Protein AF-A0A3D2T1W9-F1 (afdb_monomer)

Solvent-accessible surface area (backbone atoms only — not comparable to full-atom values): 5315 Å² total; per-residue (Å²): 132,63,76,66,58,56,54,37,37,77,71,52,24,34,48,79,43,65,35,92,90,44,76,88,42,74,43,77,42,72,31,77,63,24,50,51,50,54,60,73,68,40,90,64,54,65,68,62,52,49,54,59,52,67,72,39,58,75,67,60,37,52,54,52,53,52,51,51,50,56,51,48,55,52,50,52,54,50,53,51,54,52,52,53,53,53,53,67,75,75,111

Nearest PDB structures (foldseek):
  6pcp-assembly2_C  TM=6.052E-01  e=7.621E-03  Bordetella pertussis
  3f3x-assembly1_A-2  TM=6.549E-01  e=8.700E-03  Saccharolobus solfataricus
  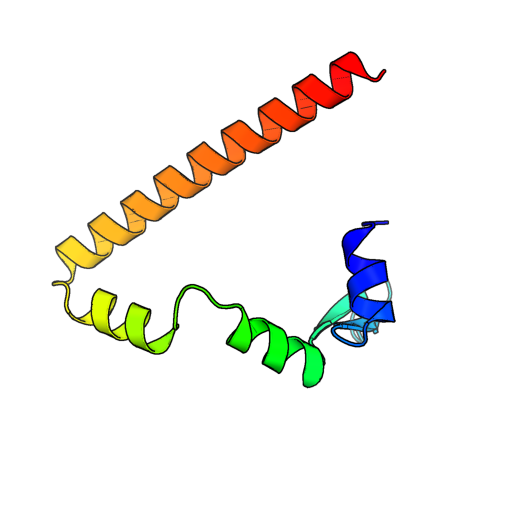8ylg-assembly1_B  TM=4.931E-01  e=1.455E-03  Burkholderia thailandensis
  4ld5-assembly1_A  TM=5.399E-01  e=7.621E-03  Staphylococcus aureus
  4xrf-assembly1_A  TM=4.945E-01  e=6.247E-03  Bacillus cereus ATCC 14579

Structure (mmCIF, N/CA/C/O backbone):
data_AF-A0A3D2T1W9-F1
#
_entry.id   AF-A0A3D2T1W9-F1
#
loop_
_atom_site.group_PDB
_atom_site.id
_atom_site.type_symbol
_atom_site.label_atom_id
_atom_site.label_alt_id
_atom_site.label_comp_id
_atom_site.label_asym_id
_atom_site.label_entity_id
_atom_site.label_seq_id
_atom_site.pdbx_PDB_ins_code
_atom_site.Cartn_x
_atom_site.Cartn_y
_atom_site.Cartn_z
_atom_site.occupancy
_atom_site.B_iso_or_equiv
_atom_site.auth_seq_id
_atom_site.auth_comp_id
_atom_site.auth_asym_id
_atom_site.auth_atom_id
_atom_site.pdbx_PDB_model_num
ATOM 1 N N . MET A 1 1 ? -8.840 11.158 17.389 1.00 49.22 1 MET A N 1
ATOM 2 C CA . MET A 1 1 ? -9.446 9.872 16.973 1.00 49.22 1 MET A CA 1
ATOM 3 C C . MET A 1 1 ? -9.855 10.005 15.514 1.00 49.22 1 MET A C 1
ATOM 5 O O . MET A 1 1 ? -10.638 10.900 15.227 1.00 49.22 1 MET A O 1
ATOM 9 N N . SER A 1 2 ? -9.316 9.205 14.588 1.00 65.12 2 SER A N 1
ATOM 10 C CA . SER A 1 2 ? -9.788 9.241 13.197 1.00 65.12 2 SER A CA 1
ATOM 11 C C . SER A 1 2 ? -11.115 8.479 13.097 1.00 65.12 2 SER A C 1
ATOM 13 O O . SER A 1 2 ? -11.187 7.294 13.413 1.00 65.12 2 SER A O 1
ATOM 15 N N . LEU A 1 3 ? -12.181 9.165 12.672 1.00 61.28 3 LEU A N 1
ATOM 16 C CA . LEU A 1 3 ? -13.527 8.588 12.505 1.00 61.28 3 LEU A CA 1
ATOM 17 C C . LEU A 1 3 ? -13.533 7.337 11.607 1.00 61.28 3 LEU A C 1
ATOM 19 O O . LEU A 1 3 ? -14.346 6.435 11.790 1.00 61.28 3 LEU A O 1
ATOM 23 N N . ASN A 1 4 ? -12.594 7.263 10.664 1.00 82.25 4 ASN A N 1
ATOM 24 C CA . ASN A 1 4 ? -12.478 6.147 9.732 1.00 82.25 4 ASN A CA 1
ATOM 25 C C . ASN A 1 4 ? -11.917 4.880 10.389 1.00 82.25 4 ASN A C 1
ATOM 27 O O . ASN A 1 4 ? -12.328 3.784 10.027 1.00 82.25 4 ASN A O 1
ATOM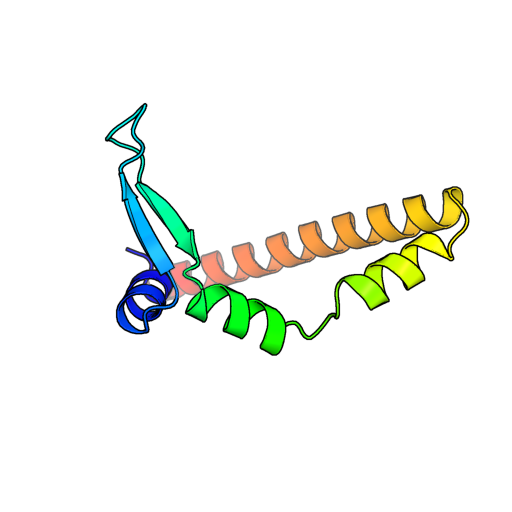 31 N N . LEU A 1 5 ? -11.021 5.007 11.374 1.00 86.31 5 LEU A N 1
ATOM 32 C CA . LEU A 1 5 ? -10.396 3.838 11.991 1.00 86.31 5 LEU A CA 1
ATOM 33 C C . LEU A 1 5 ? -11.359 3.090 12.920 1.00 86.31 5 LEU A C 1
ATOM 35 O O . LEU A 1 5 ? -11.361 1.865 12.923 1.00 86.31 5 LEU A O 1
ATOM 39 N N . GLY A 1 6 ? -12.206 3.815 13.663 1.00 90.12 6 GLY A N 1
ATOM 40 C CA . GLY A 1 6 ? -13.249 3.200 14.495 1.00 90.12 6 GLY A CA 1
ATOM 41 C C . GLY A 1 6 ? -14.227 2.368 13.665 1.00 90.12 6 GLY A C 1
ATOM 42 O O . GLY A 1 6 ? -14.470 1.212 13.979 1.00 90.12 6 GLY A O 1
ATOM 43 N N . ARG A 1 7 ? -14.678 2.909 12.529 1.00 91.25 7 ARG A N 1
ATOM 44 C CA . ARG A 1 7 ? -15.574 2.204 11.599 1.00 91.25 7 ARG A CA 1
ATOM 45 C C . ARG A 1 7 ? -14.960 0.935 11.009 1.00 91.25 7 ARG A C 1
ATOM 47 O O . ARG A 1 7 ? -15.657 -0.060 10.851 1.00 91.25 7 ARG A O 1
ATOM 54 N N . LEU A 1 8 ? -13.672 0.966 10.664 1.00 92.62 8 LEU A N 1
ATOM 55 C CA . LEU A 1 8 ? -12.977 -0.209 10.128 1.00 92.62 8 LEU A CA 1
ATOM 56 C C . LEU A 1 8 ? -12.813 -1.312 11.181 1.00 92.62 8 LEU A C 1
ATOM 58 O O . LEU A 1 8 ? -12.865 -2.492 10.842 1.00 92.62 8 LEU A O 1
ATOM 62 N N . GLU A 1 9 ? -12.615 -0.934 12.442 1.00 94.25 9 GLU A N 1
ATOM 63 C CA . GLU A 1 9 ? -12.506 -1.866 13.566 1.00 94.25 9 GLU A CA 1
ATOM 64 C C . GLU A 1 9 ? -13.869 -2.466 13.932 1.00 94.25 9 GLU A C 1
ATOM 66 O O . GLU A 1 9 ? -13.985 -3.683 14.039 1.00 94.25 9 GLU A O 1
ATOM 71 N N . GLU A 1 10 ? -14.920 -1.643 14.019 1.00 94.38 10 GLU A N 1
ATOM 72 C CA . GLU A 1 10 ? -16.308 -2.088 14.234 1.00 94.38 10 GLU A CA 1
ATOM 73 C C . GLU A 1 10 ? -16.792 -3.033 13.126 1.00 94.38 10 GLU A C 1
ATOM 75 O O . GLU A 1 10 ? -17.490 -4.007 13.396 1.00 94.38 10 GLU A O 1
ATOM 80 N N . ALA A 1 11 ? -16.384 -2.782 11.879 1.00 93.88 11 ALA A N 1
ATOM 81 C CA . ALA A 1 11 ? -16.670 -3.658 10.745 1.00 93.88 11 ALA A CA 1
ATOM 82 C C . ALA A 1 11 ? -15.788 -4.926 10.701 1.00 93.88 11 ALA A C 1
ATOM 84 O O . ALA A 1 11 ? -15.958 -5.757 9.809 1.00 93.88 11 ALA A O 1
ATOM 85 N N . GLY A 1 12 ? -14.844 -5.088 11.636 1.00 95.56 12 GLY A N 1
ATOM 86 C CA . GLY A 1 12 ? -13.990 -6.271 11.753 1.00 95.56 12 GLY A CA 1
ATOM 87 C C . GLY A 1 12 ? -12.863 -6.362 10.720 1.00 95.56 12 GLY A C 1
ATOM 88 O O . GLY A 1 12 ? -12.299 -7.440 10.529 1.00 95.56 12 GLY A O 1
ATOM 89 N N . TYR A 1 13 ? -12.518 -5.266 10.040 1.00 95.19 13 TYR A N 1
ATOM 90 C CA . TYR A 1 13 ? -11.474 -5.246 9.006 1.00 95.19 13 TYR A CA 1
ATOM 91 C C . TYR A 1 13 ? -10.077 -4.951 9.550 1.00 95.19 13 TYR A C 1
ATOM 93 O O . TYR A 1 13 ? -9.083 -5.320 8.926 1.00 95.19 13 TYR A O 1
ATOM 101 N N . VAL A 1 14 ? -9.979 -4.311 10.713 1.00 96.00 14 VAL A N 1
ATOM 102 C CA . VAL A 1 14 ? -8.703 -4.043 11.385 1.00 96.00 14 VAL A CA 1
ATOM 103 C C . VAL A 1 14 ? -8.776 -4.405 12.861 1.00 96.00 14 VAL A C 1
ATOM 105 O O . VAL A 1 14 ? -9.849 -4.416 13.457 1.00 96.00 14 VAL A O 1
ATOM 108 N N . THR A 1 15 ? -7.619 -4.665 13.458 1.00 95.25 15 THR A N 1
ATOM 109 C CA . THR A 1 15 ? -7.438 -4.816 14.903 1.00 95.25 15 THR A CA 1
ATOM 110 C C . THR A 1 15 ? -6.397 -3.830 15.397 1.00 95.25 15 THR A C 1
ATOM 112 O O . THR A 1 15 ? -5.503 -3.420 14.653 1.00 95.25 15 THR A O 1
ATOM 115 N N . ARG A 1 16 ? -6.517 -3.447 16.667 1.00 93.19 16 ARG A N 1
ATOM 116 C CA . ARG A 1 16 ? -5.534 -2.615 17.355 1.00 93.19 16 ARG A CA 1
ATOM 117 C C . ARG A 1 16 ? -4.803 -3.441 18.393 1.00 93.19 16 ARG A C 1
ATOM 119 O O . ARG A 1 16 ? -5.429 -4.092 19.227 1.00 93.19 16 ARG A O 1
ATOM 126 N N . GLN A 1 17 ? -3.483 -3.400 18.349 1.00 92.88 17 GLN A N 1
ATOM 127 C CA . GLN A 1 17 ? -2.630 -4.125 19.280 1.00 92.88 17 GLN A CA 1
ATOM 128 C C . GLN A 1 17 ? -1.580 -3.166 19.824 1.00 92.88 17 GLN A C 1
ATOM 130 O O . GLN A 1 17 ? -0.980 -2.402 19.071 1.00 92.88 17 GLN A O 1
ATOM 135 N N . ARG A 1 18 ? -1.364 -3.177 21.142 1.00 93.06 18 ARG A N 1
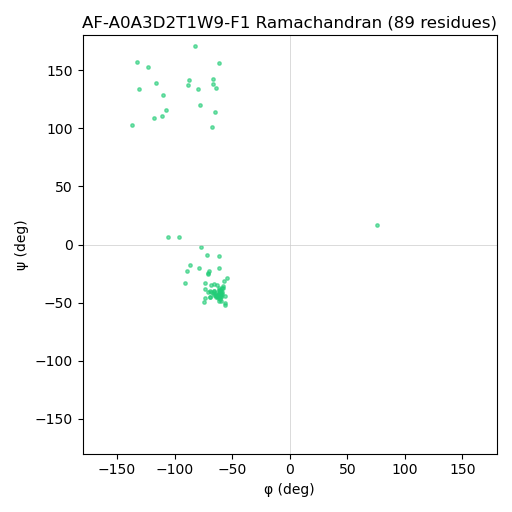ATOM 136 C CA . ARG A 1 18 ? -0.247 -2.421 21.715 1.00 93.06 18 ARG A CA 1
ATOM 137 C C . ARG A 1 18 ? 1.050 -3.054 21.254 1.00 93.06 18 ARG A C 1
ATOM 139 O O . ARG A 1 18 ? 1.165 -4.279 21.261 1.00 93.06 18 ARG A O 1
ATOM 146 N N . ASP A 1 19 ? 2.003 -2.214 20.893 1.00 92.94 19 ASP A N 1
ATOM 147 C CA . ASP A 1 19 ? 3.316 -2.698 20.518 1.00 92.94 19 ASP A CA 1
ATOM 148 C C . ASP A 1 19 ? 3.998 -3.380 21.726 1.00 92.94 19 ASP A C 1
ATOM 150 O O . ASP A 1 19 ? 3.903 -2.875 22.858 1.00 92.94 19 ASP A O 1
ATOM 154 N N . PRO A 1 20 ? 4.617 -4.559 21.530 1.00 92.00 20 PRO A N 1
ATOM 155 C CA . PRO A 1 20 ? 5.262 -5.294 22.612 1.00 92.00 20 PRO A CA 1
ATOM 156 C C . PRO A 1 20 ? 6.550 -4.624 23.115 1.00 92.00 20 PRO A C 1
ATOM 158 O O . PRO A 1 20 ? 6.896 -4.821 24.281 1.00 92.00 20 PRO A O 1
ATOM 161 N N . GLU A 1 21 ? 7.232 -3.832 22.283 1.00 93.31 21 GLU A N 1
ATOM 162 C CA . GLU A 1 21 ? 8.485 -3.140 22.607 1.00 93.31 21 GLU A CA 1
ATOM 163 C C . GLU A 1 21 ? 8.233 -1.738 23.183 1.00 93.31 21 GLU A C 1
ATOM 165 O O . GLU A 1 21 ? 8.940 -1.309 24.098 1.00 93.31 21 GLU A O 1
ATOM 170 N N . ASP A 1 22 ? 7.178 -1.047 22.737 1.00 93.81 22 ASP A N 1
ATOM 171 C CA . ASP A 1 22 ? 6.741 0.228 23.320 1.00 93.81 22 ASP A CA 1
ATOM 172 C C . ASP A 1 22 ? 5.215 0.309 23.477 1.00 93.81 22 ASP A C 1
ATOM 174 O O . ASP A 1 22 ? 4.476 0.647 22.558 1.00 93.81 22 ASP A O 1
ATOM 178 N N . ARG A 1 23 ? 4.717 0.135 24.708 1.00 88.00 23 ARG A N 1
ATOM 179 C CA . ARG A 1 23 ? 3.270 0.172 25.013 1.00 88.00 23 ARG A CA 1
ATOM 180 C C . ARG A 1 23 ? 2.572 1.504 24.710 1.00 88.00 23 ARG A C 1
ATOM 182 O O . ARG A 1 23 ? 1.339 1.567 24.834 1.00 88.00 23 ARG A O 1
ATOM 189 N N . ARG A 1 24 ? 3.320 2.566 24.393 1.00 92.62 24 ARG A N 1
ATOM 190 C CA . ARG A 1 24 ? 2.781 3.855 23.926 1.00 92.62 24 ARG A CA 1
ATOM 191 C C . ARG A 1 24 ? 2.383 3.805 22.450 1.00 92.62 24 ARG A C 1
ATOM 193 O O . ARG A 1 24 ? 1.574 4.625 22.024 1.00 92.62 24 ARG A O 1
ATOM 200 N N . VAL A 1 25 ? 2.912 2.846 21.696 1.00 92.38 25 VAL A N 1
ATOM 201 C CA . VAL A 1 25 ? 2.599 2.616 20.288 1.00 92.38 25 VAL A CA 1
ATOM 202 C C . VAL A 1 25 ? 1.389 1.685 20.172 1.00 92.38 25 VAL A C 1
ATOM 204 O O . VAL A 1 25 ? 1.241 0.705 20.907 1.00 92.38 25 VAL A O 1
ATOM 207 N N . MET A 1 26 ? 0.491 2.028 19.249 1.00 92.81 26 MET A N 1
ATOM 208 C CA . MET A 1 26 ? -0.681 1.231 18.898 1.00 92.81 26 MET A CA 1
ATOM 209 C C . MET A 1 26 ? -0.568 0.820 17.433 1.00 92.81 26 MET A C 1
ATOM 211 O O . MET A 1 26 ? -0.732 1.651 16.540 1.00 92.81 26 MET A O 1
ATOM 215 N N . ASN A 1 27 ? -0.320 -0.462 17.201 1.00 92.75 27 ASN A N 1
ATOM 216 C CA . ASN A 1 27 ? -0.271 -1.047 15.873 1.00 92.75 27 ASN A CA 1
ATOM 217 C C . ASN A 1 27 ? -1.695 -1.297 15.377 1.00 92.75 27 ASN A C 1
ATOM 219 O O . ASN A 1 27 ? -2.544 -1.810 16.108 1.00 92.75 27 ASN A O 1
ATOM 223 N N . VAL A 1 28 ? -1.955 -0.916 14.128 1.00 94.06 28 VAL A N 1
ATOM 224 C CA . VAL A 1 28 ? -3.209 -1.201 13.428 1.00 94.06 28 VAL A CA 1
ATOM 225 C C . VAL A 1 28 ? -2.916 -2.268 12.385 1.00 94.06 28 VAL A C 1
ATOM 227 O O . VAL A 1 28 ? -2.157 -2.025 11.449 1.00 94.06 28 VAL A O 1
ATOM 230 N N . CYS A 1 29 ? -3.519 -3.441 12.540 1.00 94.44 29 CYS A N 1
ATOM 231 C CA . CYS A 1 29 ? -3.285 -4.594 11.677 1.00 94.44 29 CYS A CA 1
ATOM 232 C C . CYS A 1 29 ? -4.565 -4.956 10.925 1.00 94.44 29 CYS A C 1
ATOM 234 O O . CYS A 1 29 ? -5.646 -4.947 11.511 1.00 94.44 29 CYS A O 1
ATOM 236 N N . LEU A 1 30 ? -4.456 -5.305 9.642 1.00 95.25 30 LEU A N 1
ATOM 237 C CA . LEU A 1 30 ? -5.584 -5.865 8.898 1.00 95.25 30 LEU A CA 1
ATOM 238 C C . LEU A 1 30 ? -5.954 -7.242 9.457 1.00 95.25 30 LEU A C 1
ATOM 240 O O . LEU A 1 30 ? -5.083 -8.030 9.827 1.00 95.25 30 LEU A O 1
ATOM 244 N N . THR A 1 31 ? -7.250 -7.534 9.504 1.00 96.00 31 THR A N 1
ATOM 245 C CA . THR A 1 31 ? -7.744 -8.903 9.684 1.00 96.00 31 THR A CA 1
ATOM 246 C C . THR A 1 31 ? -7.754 -9.632 8.343 1.00 96.00 31 THR A C 1
ATOM 248 O O . THR A 1 31 ? -7.641 -9.015 7.284 1.00 96.00 31 THR A O 1
ATOM 251 N N . GLU A 1 32 ? -7.989 -10.943 8.355 1.00 95.56 32 GLU A N 1
ATOM 252 C CA . GLU A 1 32 ? -8.220 -11.705 7.120 1.00 95.56 32 GLU A CA 1
ATOM 253 C C . GLU A 1 32 ? -9.410 -11.161 6.309 1.00 95.56 32 GLU A C 1
ATOM 255 O O . GLU A 1 32 ? -9.390 -11.140 5.077 1.00 95.56 32 GLU A O 1
ATOM 260 N N . ALA A 1 33 ? -10.466 -10.691 6.984 1.00 93.50 33 ALA A N 1
ATOM 261 C CA . ALA A 1 33 ? -11.587 -10.030 6.322 1.00 93.50 33 ALA A CA 1
ATOM 262 C C . ALA A 1 33 ? -11.160 -8.689 5.707 1.00 93.50 33 ALA A C 1
ATOM 264 O O . ALA A 1 33 ? -11.535 -8.397 4.571 1.00 93.50 33 ALA A O 1
ATOM 265 N N . GLY A 1 34 ? -10.342 -7.913 6.424 1.00 93.06 34 GLY A N 1
ATOM 266 C CA . GLY A 1 34 ? -9.775 -6.662 5.927 1.00 93.06 34 GLY A CA 1
ATOM 267 C C . GLY A 1 34 ? -8.906 -6.855 4.690 1.00 93.06 34 GLY A C 1
ATOM 268 O O . GLY A 1 34 ? -9.061 -6.111 3.724 1.00 93.06 34 GLY A O 1
ATOM 269 N N . GLU A 1 35 ? -8.056 -7.884 4.668 1.00 92.19 35 GLU A N 1
ATOM 270 C CA . GLU A 1 35 ? -7.207 -8.168 3.504 1.00 92.19 35 GLU A CA 1
ATOM 271 C C . GLU A 1 35 ? -8.038 -8.582 2.284 1.00 92.19 35 GLU A C 1
ATOM 273 O O . GLU A 1 35 ? -7.795 -8.098 1.180 1.00 92.19 35 GLU A O 1
ATOM 278 N N . ARG A 1 36 ? -9.089 -9.395 2.465 1.00 89.88 36 ARG A N 1
ATOM 279 C CA . ARG A 1 36 ? -10.001 -9.750 1.359 1.00 89.88 36 ARG A CA 1
ATOM 280 C C . ARG A 1 36 ? -10.678 -8.525 0.749 1.00 89.88 36 ARG A C 1
ATOM 282 O O . ARG A 1 36 ? -10.761 -8.424 -0.473 1.00 89.88 36 ARG A O 1
ATOM 289 N N . VAL A 1 37 ? -11.137 -7.589 1.579 1.00 88.44 37 VAL A N 1
ATOM 290 C CA . VAL A 1 37 ? -11.722 -6.323 1.111 1.00 88.44 37 VAL A CA 1
ATOM 291 C C . VAL A 1 37 ? -10.669 -5.472 0.402 1.00 88.44 37 VAL A C 1
ATOM 293 O O . VAL A 1 37 ? -10.940 -4.954 -0.680 1.00 88.44 37 VAL A O 1
ATOM 296 N N . ARG A 1 38 ? -9.452 -5.376 0.949 1.00 86.50 38 ARG A N 1
ATOM 297 C CA . ARG A 1 38 ? -8.339 -4.646 0.325 1.00 86.50 38 ARG A CA 1
ATOM 298 C C . ARG A 1 38 ? -8.041 -5.158 -1.084 1.00 86.50 38 ARG A C 1
ATOM 300 O O . ARG A 1 38 ? -7.869 -4.355 -1.997 1.00 86.50 38 ARG A O 1
ATOM 307 N N . LEU A 1 39 ? -8.018 -6.477 -1.261 1.00 82.44 39 LEU A N 1
ATOM 308 C CA . LEU A 1 39 ? -7.792 -7.112 -2.558 1.00 82.44 39 LEU A CA 1
ATOM 309 C C . LEU A 1 39 ? -8.977 -6.898 -3.511 1.00 82.44 39 LEU A C 1
ATOM 311 O O . LEU A 1 39 ? -8.769 -6.512 -4.660 1.00 82.44 39 LEU A O 1
ATOM 315 N N . ALA A 1 40 ? -10.212 -7.072 -3.031 1.00 80.69 40 ALA A N 1
ATOM 316 C CA . ALA A 1 40 ? -11.423 -6.934 -3.845 1.00 80.69 40 ALA A CA 1
ATOM 317 C C . ALA A 1 40 ? -11.669 -5.503 -4.356 1.00 80.69 40 ALA A C 1
ATOM 319 O O . ALA A 1 40 ? -12.184 -5.327 -5.457 1.00 80.69 40 ALA A O 1
ATOM 320 N N . TYR A 1 41 ? -11.298 -4.486 -3.574 1.00 71.81 41 TYR A N 1
ATOM 321 C CA . TYR A 1 41 ? -11.437 -3.073 -3.946 1.00 71.81 41 TYR A CA 1
ATOM 322 C C . TYR A 1 41 ? -10.160 -2.467 -4.532 1.00 71.81 41 TYR A C 1
ATOM 324 O O . TYR A 1 41 ? -10.123 -1.261 -4.795 1.00 71.81 41 TYR A O 1
ATOM 332 N N . SER A 1 42 ? -9.118 -3.270 -4.767 1.00 69.31 42 SER A N 1
ATOM 333 C CA . SER A 1 42 ? -7.962 -2.790 -5.512 1.00 69.31 42 SER A CA 1
ATOM 334 C C . SER A 1 42 ? -8.385 -2.546 -6.965 1.00 69.31 42 SER A C 1
ATOM 336 O O . SER A 1 42 ? -8.541 -3.458 -7.771 1.00 69.31 42 SER A O 1
ATOM 338 N N . THR A 1 43 ? -8.624 -1.279 -7.313 1.00 70.50 43 THR A N 1
ATOM 339 C CA . THR A 1 43 ? -8.869 -0.859 -8.706 1.00 70.50 43 THR A CA 1
ATOM 340 C C . THR A 1 43 ? -7.670 -1.163 -9.602 1.00 70.50 43 THR A C 1
ATOM 342 O O . THR A 1 43 ? -7.797 -1.253 -10.822 1.00 70.50 43 THR A O 1
ATOM 345 N N . LEU A 1 44 ? -6.508 -1.343 -8.979 1.00 73.12 44 LEU A N 1
ATOM 346 C CA . LEU A 1 44 ? -5.265 -1.767 -9.582 1.00 73.12 44 LEU A CA 1
ATOM 347 C C . LEU A 1 44 ? -4.926 -3.174 -9.087 1.00 73.12 44 LEU A C 1
ATOM 349 O O . LEU A 1 44 ? -4.562 -3.344 -7.928 1.00 73.12 44 LEU A O 1
ATOM 353 N N . ASP A 1 45 ? -5.004 -4.153 -9.987 1.00 80.56 45 ASP A N 1
ATOM 354 C CA . ASP A 1 45 ? -4.464 -5.498 -9.776 1.00 80.56 45 ASP A CA 1
ATOM 355 C C . ASP A 1 45 ? -2.925 -5.409 -9.657 1.00 80.56 45 ASP A C 1
ATOM 357 O O . ASP A 1 45 ? -2.268 -5.033 -10.640 1.00 80.56 45 ASP A O 1
ATOM 361 N N . PRO A 1 46 ? -2.331 -5.723 -8.486 1.00 81.19 46 PRO A N 1
ATOM 362 C CA . PRO A 1 46 ? -0.893 -5.588 -8.258 1.00 81.19 46 PRO A CA 1
ATOM 363 C C . PRO A 1 46 ? -0.040 -6.402 -9.233 1.00 81.19 46 PRO A C 1
ATOM 365 O O . PRO A 1 46 ? 0.997 -5.913 -9.687 1.00 81.19 46 PRO A O 1
ATOM 368 N N . ASP A 1 47 ? -0.487 -7.600 -9.610 1.00 85.62 47 ASP A N 1
ATOM 369 C CA . ASP A 1 47 ? 0.251 -8.471 -10.525 1.00 85.62 47 ASP A CA 1
ATOM 370 C C . ASP A 1 47 ? 0.231 -7.898 -11.941 1.00 85.62 47 ASP A C 1
ATOM 372 O O . ASP A 1 47 ? 1.251 -7.878 -12.642 1.00 85.62 47 ASP A O 1
ATOM 376 N N . ARG A 1 48 ? -0.925 -7.374 -12.367 1.00 86.00 48 ARG A N 1
ATOM 377 C CA . ARG A 1 48 ? -1.054 -6.686 -13.657 1.00 86.00 48 ARG A CA 1
ATOM 378 C C . ARG A 1 48 ? -0.175 -5.438 -13.709 1.00 86.00 48 ARG A C 1
ATOM 380 O O . ARG A 1 48 ? 0.502 -5.220 -14.715 1.00 86.00 48 ARG A O 1
ATOM 387 N N . VAL A 1 49 ? -0.175 -4.632 -12.647 1.00 89.69 49 VAL A N 1
ATOM 388 C CA . VAL A 1 49 ? 0.668 -3.430 -12.552 1.00 89.69 49 VAL A CA 1
ATOM 389 C C . VAL A 1 49 ? 2.149 -3.805 -12.574 1.00 89.69 49 VAL A C 1
ATOM 391 O O . VAL A 1 49 ? 2.909 -3.187 -13.319 1.00 89.69 49 VAL A O 1
ATOM 394 N N . GLY A 1 50 ? 2.550 -4.845 -11.839 1.00 88.75 50 GLY A N 1
ATOM 395 C CA . GLY A 1 50 ? 3.924 -5.350 -11.835 1.00 88.75 50 GLY A CA 1
ATOM 396 C C . GLY A 1 50 ? 4.401 -5.714 -13.240 1.00 88.75 50 GLY A C 1
ATOM 397 O O . GLY A 1 50 ? 5.387 -5.159 -13.722 1.00 88.75 50 GLY A O 1
ATOM 398 N N . ARG A 1 51 ? 3.629 -6.539 -13.960 1.00 92.81 51 ARG A N 1
ATOM 399 C CA . ARG A 1 51 ? 3.950 -6.935 -15.344 1.00 92.81 51 ARG A CA 1
ATOM 400 C C . ARG A 1 51 ? 4.039 -5.749 -16.301 1.00 92.81 51 ARG A C 1
ATOM 402 O O . ARG A 1 51 ? 4.914 -5.723 -17.162 1.00 92.81 51 ARG A O 1
ATOM 409 N N . MET A 1 52 ? 3.142 -4.772 -16.163 1.00 92.69 52 MET A N 1
ATOM 410 C CA . MET A 1 52 ? 3.173 -3.554 -16.975 1.00 92.69 52 MET A CA 1
ATOM 411 C C . MET A 1 52 ? 4.468 -2.763 -16.748 1.00 92.69 52 MET A C 1
ATOM 413 O O . MET A 1 52 ? 5.080 -2.304 -17.710 1.00 92.69 52 MET A O 1
ATOM 417 N N . ILE A 1 53 ? 4.893 -2.616 -15.491 1.00 92.81 53 ILE A N 1
ATOM 418 C CA . ILE A 1 53 ? 6.117 -1.894 -15.126 1.00 92.81 53 ILE A CA 1
ATOM 419 C C . ILE A 1 53 ? 7.366 -2.657 -15.586 1.00 92.81 53 ILE A C 1
ATOM 421 O O . ILE A 1 53 ? 8.313 -2.035 -16.069 1.00 92.81 53 ILE A O 1
ATOM 425 N N . ASP A 1 54 ? 7.375 -3.984 -15.462 1.00 93.75 54 ASP A N 1
ATOM 426 C CA . ASP A 1 54 ? 8.503 -4.830 -15.869 1.00 93.75 54 ASP A CA 1
ATOM 427 C C . ASP A 1 54 ? 8.679 -4.907 -17.393 1.00 93.75 54 ASP A C 1
ATOM 429 O O . ASP A 1 54 ? 9.784 -5.154 -17.871 1.00 93.75 54 ASP A O 1
ATOM 433 N N . GLY A 1 55 ? 7.623 -4.638 -18.167 1.00 94.50 55 GLY A N 1
ATOM 434 C CA . GLY A 1 55 ? 7.696 -4.515 -19.625 1.00 94.50 55 GLY A CA 1
ATOM 435 C C . GLY A 1 55 ? 8.389 -3.239 -20.126 1.00 94.50 55 GLY A C 1
ATOM 436 O O . GLY A 1 55 ? 8.632 -3.110 -21.326 1.00 94.50 55 GLY A O 1
ATOM 437 N N . LEU A 1 56 ? 8.700 -2.285 -19.241 1.00 95.88 56 LEU A N 1
ATOM 438 C CA . LEU A 1 56 ? 9.425 -1.063 -19.585 1.00 95.88 56 LEU A CA 1
ATOM 439 C C . LEU A 1 56 ? 10.936 -1.287 -19.492 1.00 95.88 56 LEU A C 1
ATOM 441 O O . LEU A 1 56 ? 11.430 -1.904 -18.549 1.00 95.88 56 LEU A O 1
ATOM 445 N N . ASP A 1 57 ? 11.696 -0.695 -20.418 1.00 96.62 57 ASP A N 1
ATOM 446 C CA . ASP A 1 57 ? 13.147 -0.641 -20.259 1.00 96.62 57 ASP A CA 1
ATOM 447 C C . ASP A 1 57 ? 13.534 0.138 -18.980 1.00 96.62 57 ASP A C 1
ATOM 449 O O . ASP A 1 57 ? 12.768 0.991 -18.507 1.00 96.62 57 ASP A O 1
ATOM 453 N N . PRO A 1 58 ? 14.726 -0.112 -18.406 1.00 94.88 58 PRO A N 1
ATOM 454 C CA . PRO A 1 58 ? 15.110 0.461 -17.116 1.00 94.88 58 PRO A CA 1
ATOM 455 C C . PRO A 1 58 ? 15.072 1.995 -17.053 1.00 94.88 58 PRO A C 1
ATOM 457 O O . PRO A 1 58 ? 14.798 2.558 -15.989 1.00 94.88 58 PRO A O 1
ATOM 460 N N . VAL A 1 59 ? 15.334 2.686 -18.169 1.00 96.62 59 VAL A N 1
ATOM 461 C CA . VAL A 1 59 ? 15.312 4.153 -18.224 1.00 96.62 59 VAL A CA 1
ATOM 462 C C . VAL A 1 59 ? 13.870 4.645 -18.200 1.00 96.62 59 VAL A C 1
ATOM 464 O O . VAL A 1 59 ? 13.525 5.474 -17.355 1.00 96.62 59 VAL A O 1
ATOM 467 N N . ARG A 1 60 ? 13.003 4.093 -19.058 1.00 95.94 60 ARG A N 1
ATOM 468 C CA . ARG A 1 60 ? 11.573 4.445 -19.083 1.00 95.94 60 ARG A CA 1
ATOM 469 C C . ARG A 1 60 ? 10.878 4.131 -17.770 1.00 95.94 60 ARG A C 1
ATOM 471 O O . ARG 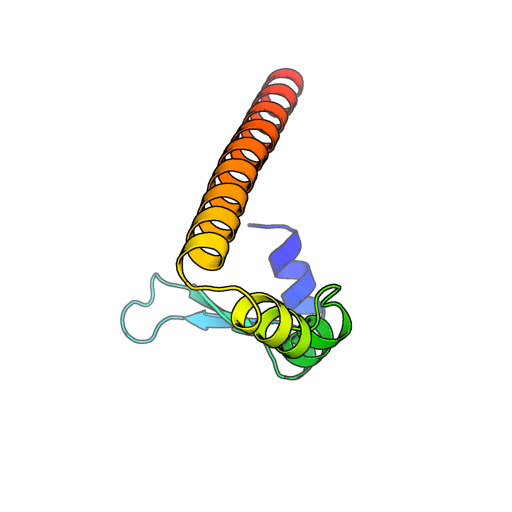A 1 60 ? 10.109 4.959 -17.288 1.00 95.94 60 ARG A O 1
ATOM 478 N N . ARG A 1 61 ? 11.183 2.979 -17.169 1.00 96.44 61 ARG A N 1
ATOM 479 C CA . ARG A 1 61 ? 10.670 2.594 -15.852 1.00 96.44 61 ARG A CA 1
ATOM 480 C C . ARG A 1 61 ? 11.006 3.648 -14.803 1.00 96.44 61 ARG A C 1
ATOM 482 O O . ARG A 1 61 ? 10.116 4.106 -14.092 1.00 96.44 61 ARG A O 1
ATOM 489 N N . ARG A 1 62 ? 12.272 4.070 -14.728 1.00 95.75 62 ARG A N 1
ATOM 490 C CA . ARG A 1 62 ? 12.703 5.091 -13.764 1.00 95.75 62 ARG A CA 1
ATOM 491 C C . ARG A 1 62 ? 12.027 6.436 -14.015 1.00 95.75 62 ARG A C 1
ATOM 493 O O . ARG A 1 62 ? 11.541 7.043 -13.066 1.00 95.75 62 ARG A O 1
ATOM 500 N N . THR A 1 63 ? 11.941 6.877 -15.267 1.00 96.62 63 THR A N 1
ATOM 501 C CA . THR A 1 63 ? 11.259 8.133 -15.609 1.00 96.62 63 THR A CA 1
ATOM 502 C C . THR A 1 63 ? 9.776 8.097 -15.235 1.00 96.62 63 THR A C 1
ATOM 504 O O . THR A 1 63 ? 9.283 9.051 -14.639 1.00 96.62 63 THR A O 1
ATOM 507 N N . ALA A 1 64 ? 9.075 6.997 -15.525 1.00 94.81 64 ALA A N 1
ATOM 508 C CA . ALA A 1 64 ? 7.663 6.838 -15.182 1.00 94.81 64 ALA A CA 1
ATOM 509 C C . ALA A 1 64 ? 7.432 6.873 -13.663 1.00 94.81 64 ALA A C 1
ATOM 511 O O . ALA A 1 64 ? 6.553 7.594 -13.193 1.00 94.81 64 ALA A O 1
ATOM 512 N N . LEU A 1 65 ? 8.249 6.145 -12.893 1.00 94.94 65 LEU A N 1
ATOM 513 C CA . LEU A 1 65 ? 8.153 6.127 -11.431 1.00 94.94 65 LEU A CA 1
ATOM 514 C C . LEU A 1 65 ? 8.446 7.503 -10.821 1.00 94.94 65 LEU A C 1
ATOM 516 O O . LEU A 1 65 ? 7.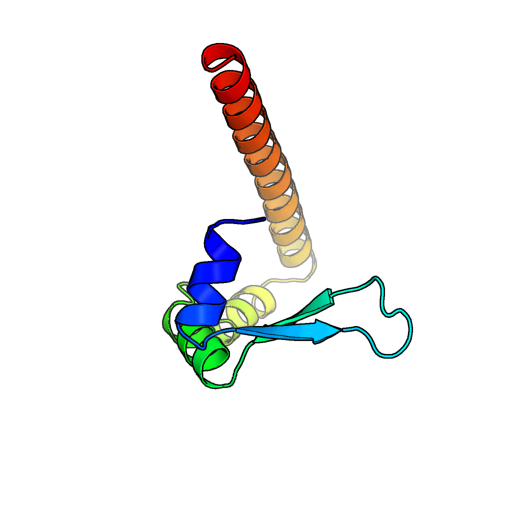685 7.959 -9.976 1.00 94.94 65 LEU A O 1
ATOM 520 N N . ASN A 1 66 ? 9.480 8.202 -11.298 1.00 96.94 66 ASN A N 1
ATOM 521 C CA . ASN A 1 66 ? 9.779 9.562 -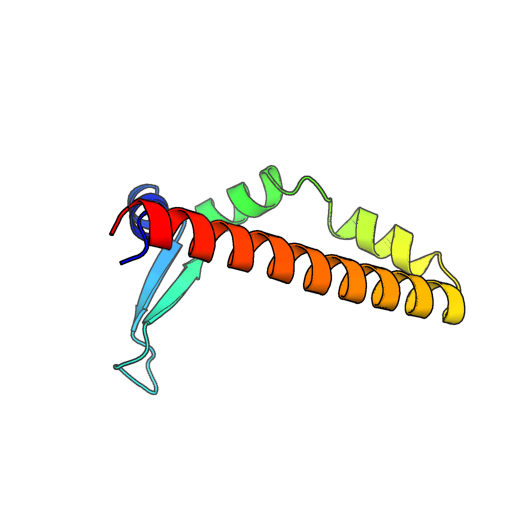10.841 1.00 96.94 66 ASN A CA 1
ATOM 522 C C . ASN A 1 66 ? 8.625 10.529 -11.147 1.00 96.94 66 ASN A C 1
ATOM 524 O O . ASN A 1 66 ? 8.260 11.342 -10.302 1.00 96.94 66 ASN A O 1
ATOM 528 N N . GLY A 1 67 ? 8.028 10.419 -12.338 1.00 96.19 67 GLY A N 1
ATOM 529 C CA . GLY A 1 67 ? 6.856 11.207 -12.712 1.00 96.19 67 GLY A CA 1
ATOM 530 C C . GLY A 1 67 ? 5.670 10.973 -11.775 1.00 96.19 67 GLY A C 1
ATOM 531 O O . GLY A 1 67 ? 5.057 11.938 -11.325 1.00 96.19 67 GLY A O 1
ATOM 532 N N . LEU A 1 68 ? 5.379 9.713 -11.430 1.00 95.00 68 LEU A N 1
ATOM 533 C CA . LEU A 1 68 ? 4.329 9.374 -10.464 1.00 95.00 68 LEU A CA 1
ATOM 534 C C . LEU A 1 68 ? 4.597 9.983 -9.083 1.00 95.00 68 LEU A C 1
ATOM 536 O O . LEU A 1 68 ? 3.667 10.517 -8.483 1.00 95.00 68 LEU A O 1
ATOM 540 N N . THR A 1 69 ? 5.847 9.968 -8.611 1.00 95.56 69 THR A N 1
ATOM 541 C CA . THR A 1 69 ? 6.226 10.620 -7.348 1.00 95.56 69 THR A CA 1
ATOM 542 C C . THR A 1 69 ? 5.930 12.118 -7.380 1.00 95.56 69 THR A C 1
ATOM 544 O O . THR A 1 69 ? 5.258 12.624 -6.487 1.00 95.56 69 THR A O 1
ATOM 547 N N . TYR A 1 70 ? 6.337 12.825 -8.439 1.00 96.38 70 TYR A N 1
ATOM 548 C CA . TYR A 1 70 ? 6.070 14.264 -8.549 1.00 96.38 70 TYR A CA 1
ATOM 549 C C . TYR A 1 70 ? 4.575 14.593 -8.577 1.00 96.38 70 TYR A C 1
ATOM 551 O O . TYR A 1 70 ? 4.148 15.598 -8.007 1.00 96.38 70 TYR A O 1
ATOM 559 N N . LEU A 1 71 ? 3.770 13.752 -9.229 1.00 95.69 71 LEU A N 1
ATOM 560 C CA . LEU A 1 71 ? 2.318 13.918 -9.249 1.00 95.69 71 LEU A CA 1
ATOM 561 C C . LEU A 1 71 ? 1.695 13.667 -7.872 1.00 95.69 71 LEU A C 1
ATOM 563 O O . LEU A 1 71 ? 0.803 14.419 -7.478 1.00 95.69 71 LEU A O 1
ATOM 567 N N . ALA A 1 72 ? 2.166 12.656 -7.138 1.00 92.06 72 ALA A N 1
ATOM 568 C CA . ALA A 1 72 ? 1.708 12.373 -5.780 1.00 92.06 72 ALA A CA 1
ATOM 569 C C . ALA A 1 72 ? 2.009 13.545 -4.831 1.00 92.06 72 ALA A C 1
ATOM 571 O O . ALA A 1 72 ? 1.099 14.047 -4.174 1.00 92.06 72 ALA A O 1
ATOM 572 N N . ASP A 1 73 ? 3.241 14.062 -4.854 1.00 91.62 73 ASP A N 1
ATOM 573 C CA . ASP A 1 73 ? 3.648 15.206 -4.028 1.00 91.62 73 ASP A CA 1
ATOM 574 C C . ASP A 1 73 ? 2.795 16.453 -4.314 1.00 91.62 73 ASP A C 1
ATOM 576 O O . ASP A 1 73 ? 2.354 17.164 -3.402 1.00 91.62 73 ASP A O 1
ATOM 580 N N . ALA A 1 74 ? 2.526 16.719 -5.596 1.00 92.31 74 ALA A N 1
ATOM 581 C CA . ALA A 1 74 ? 1.681 17.833 -6.010 1.00 92.31 74 ALA A CA 1
ATOM 582 C C . ALA A 1 74 ? 0.226 17.658 -5.538 1.00 92.31 74 ALA A C 1
ATOM 584 O O . ALA A 1 74 ? -0.382 18.621 -5.058 1.00 92.31 74 ALA A O 1
ATOM 585 N N . ALA A 1 75 ? -0.324 16.444 -5.640 1.00 90.00 75 ALA A N 1
ATOM 586 C CA . ALA A 1 75 ? -1.674 16.126 -5.181 1.00 90.00 75 ALA A CA 1
ATOM 587 C C . ALA A 1 75 ? -1.812 16.289 -3.659 1.00 90.00 75 ALA A C 1
ATOM 589 O O . ALA A 1 75 ? -2.744 16.951 -3.197 1.00 90.00 75 ALA A O 1
ATOM 590 N N . ASP A 1 76 ? -0.850 15.787 -2.886 1.00 88.81 76 ASP A N 1
ATOM 591 C CA . ASP A 1 76 ? -0.818 15.950 -1.429 1.00 88.81 76 ASP A CA 1
ATOM 592 C C . ASP A 1 76 ? -0.743 17.427 -1.027 1.00 88.81 76 ASP A C 1
ATOM 594 O O . ASP A 1 76 ? -1.411 17.870 -0.086 1.00 88.81 76 ASP A O 1
ATOM 598 N N . GLY A 1 77 ? 0.037 18.219 -1.767 1.00 86.75 77 GLY A N 1
ATOM 599 C CA . GLY A 1 77 ? 0.086 19.670 -1.611 1.00 86.75 77 GLY A CA 1
ATOM 600 C C . GLY A 1 77 ? -1.275 20.343 -1.815 1.00 86.75 77 GLY A C 1
ATOM 601 O O . GLY A 1 77 ? -1.630 21.244 -1.053 1.00 86.75 77 GLY A O 1
ATOM 602 N N . LEU A 1 78 ? -2.052 19.907 -2.808 1.00 84.50 78 LEU A N 1
ATOM 603 C CA . LEU A 1 78 ? -3.390 20.442 -3.080 1.00 84.50 78 LEU A CA 1
ATOM 604 C C . LEU A 1 78 ? -4.397 20.067 -1.989 1.00 84.50 78 LEU A C 1
ATOM 606 O O . LEU A 1 78 ? -5.133 20.937 -1.521 1.00 84.50 78 LEU A O 1
ATOM 610 N N . VAL A 1 79 ? -4.407 18.806 -1.549 1.00 83.25 79 VAL A N 1
ATOM 611 C CA . VAL A 1 79 ? -5.316 18.331 -0.492 1.00 83.25 79 VAL A CA 1
ATOM 612 C C . VAL A 1 79 ? -5.066 19.082 0.813 1.00 83.25 79 VAL A C 1
ATOM 614 O O . VAL A 1 79 ? -6.014 19.569 1.429 1.00 83.25 79 VAL A O 1
ATOM 617 N N . ARG A 1 80 ? -3.796 19.248 1.203 1.00 79.25 80 ARG A N 1
ATOM 618 C CA . ARG A 1 80 ? -3.417 19.953 2.436 1.00 79.25 80 ARG A CA 1
ATOM 619 C C . ARG A 1 80 ? -3.886 21.408 2.438 1.00 79.25 80 ARG A C 1
ATOM 621 O O . ARG A 1 80 ? -4.531 21.835 3.390 1.00 79.25 80 ARG A O 1
ATOM 628 N N . ARG A 1 81 ? -3.662 22.132 1.336 1.00 74.19 81 ARG A N 1
ATOM 629 C CA . ARG A 1 81 ? -4.146 23.516 1.168 1.00 74.19 81 ARG A CA 1
ATOM 630 C C . ARG A 1 81 ? -5.670 23.605 1.223 1.00 74.19 81 ARG A C 1
ATOM 632 O O . ARG A 1 81 ? -6.212 24.539 1.806 1.00 74.19 81 ARG A O 1
ATOM 639 N N . GLY A 1 82 ? -6.367 22.633 0.633 1.00 72.12 82 GLY A N 1
ATOM 640 C CA . GLY A 1 82 ? -7.824 22.546 0.716 1.00 72.12 82 GLY A CA 1
ATOM 641 C C . GLY A 1 82 ? -8.313 22.368 2.156 1.00 72.12 82 GLY A C 1
ATOM 642 O O . GLY A 1 82 ? -9.243 23.051 2.576 1.00 72.12 82 GLY A O 1
ATOM 643 N N . GLN A 1 83 ? -7.659 21.504 2.936 1.00 69.06 83 GLN A N 1
ATOM 644 C CA . GLN A 1 83 ? -7.990 21.291 4.349 1.00 69.06 83 GLN A CA 1
ATOM 645 C C . GLN A 1 83 ? -7.709 22.526 5.216 1.00 69.06 83 GLN A C 1
ATOM 647 O O . GLN A 1 83 ? -8.531 22.868 6.064 1.00 69.06 83 GLN A O 1
ATOM 652 N N . GLU A 1 84 ? -6.598 23.225 4.975 1.00 71.50 84 GLU A N 1
ATOM 653 C CA . GLU A 1 84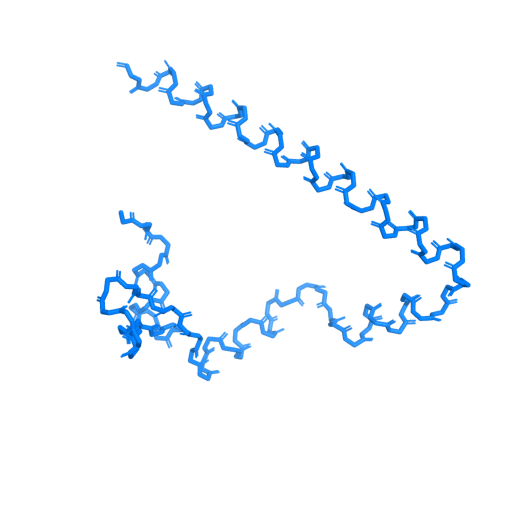 ? -6.262 24.490 5.646 1.00 71.50 84 GLU A CA 1
ATOM 654 C C . GLU A 1 84 ? -7.311 25.576 5.359 1.00 71.50 84 GLU A C 1
ATOM 656 O O . GLU A 1 84 ? -7.774 26.251 6.277 1.00 71.50 84 GLU A O 1
ATOM 661 N N . HIS A 1 85 ? -7.744 25.699 4.100 1.00 63.84 85 HIS A N 1
ATOM 662 C CA . HIS A 1 85 ? -8.773 26.658 3.699 1.00 63.84 85 HIS A CA 1
ATOM 663 C C . HIS A 1 85 ? -10.132 26.363 4.346 1.00 63.84 85 HIS A C 1
ATOM 665 O O . HIS A 1 85 ? -10.777 27.269 4.867 1.00 63.84 85 HIS A O 1
ATOM 671 N N . VAL A 1 86 ? -10.550 25.093 4.367 1.00 68.56 86 VAL A N 1
ATOM 672 C CA . VAL A 1 86 ? -11.793 24.679 5.036 1.00 68.56 86 VAL A CA 1
ATOM 673 C C . VAL A 1 86 ? -11.714 24.949 6.541 1.00 68.56 86 VAL A C 1
ATOM 675 O O . VAL A 1 86 ? -12.649 25.518 7.093 1.00 68.56 86 VAL A O 1
ATOM 678 N N . SER A 1 87 ? -10.589 24.628 7.191 1.00 66.81 87 SER A N 1
ATOM 679 C CA . SER A 1 87 ? -10.399 24.872 8.628 1.00 66.81 87 SER A CA 1
ATOM 680 C C . SER A 1 87 ? -10.439 26.361 8.995 1.00 66.81 87 SER A C 1
ATOM 682 O O . SER A 1 87 ? -10.929 26.702 10.073 1.00 66.81 87 SER A O 1
ATOM 684 N N . ALA A 1 88 ? -9.940 27.238 8.115 1.00 61.94 88 ALA A N 1
ATOM 685 C CA . ALA A 1 88 ? -9.962 28.691 8.297 1.00 61.94 88 ALA A CA 1
ATOM 686 C C . ALA A 1 88 ? -11.367 29.304 8.156 1.00 61.94 88 ALA A C 1
ATOM 688 O O . ALA A 1 88 ? -11.620 30.365 8.714 1.00 61.94 88 ALA A O 1
ATOM 689 N N . LEU A 1 89 ? -12.277 28.650 7.426 1.00 63.56 89 LEU A N 1
ATOM 690 C CA . LEU A 1 89 ? -13.670 29.089 7.267 1.00 63.56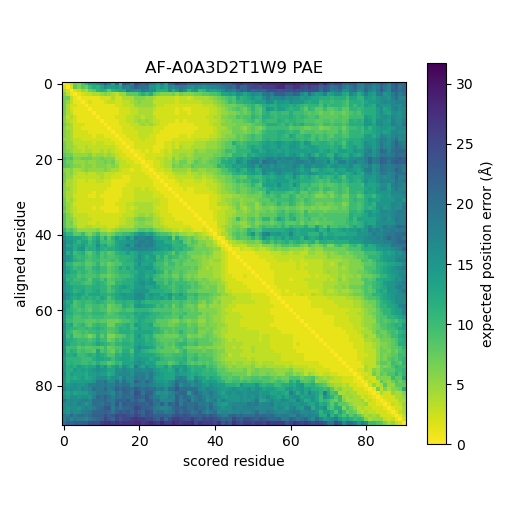 89 LEU A CA 1
ATOM 691 C C . LEU A 1 89 ? -14.598 28.577 8.379 1.00 63.56 89 LEU A C 1
ATOM 693 O O . LEU A 1 89 ? -15.700 29.095 8.540 1.00 63.56 89 LEU A O 1
ATOM 697 N N . THR A 1 90 ? -14.183 27.545 9.117 1.00 65.06 90 THR A N 1
ATOM 698 C CA . THR A 1 90 ? -14.971 26.912 10.190 1.00 65.06 90 THR A CA 1
ATOM 699 C C . THR A 1 90 ? -14.500 27.249 11.610 1.00 65.06 90 THR A C 1
ATOM 701 O O . THR A 1 90 ? -15.008 26.648 12.556 1.00 65.06 90 THR A O 1
ATOM 704 N N . SER A 1 91 ? -13.529 28.158 11.764 1.00 49.31 91 SER A N 1
ATOM 705 C C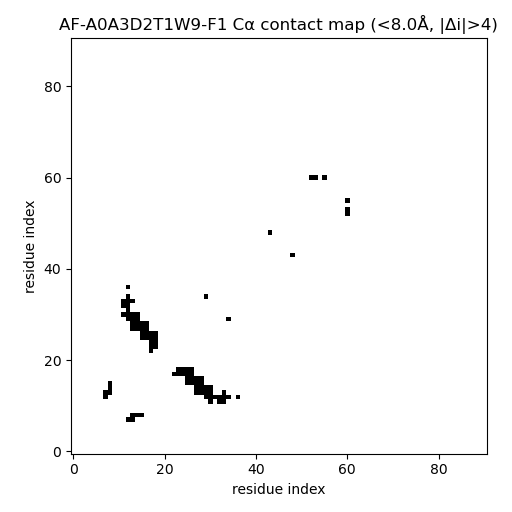A . SER A 1 91 ? -13.066 28.697 13.059 1.00 49.31 91 SER A CA 1
ATOM 706 C C . SER A 1 91 ? -13.669 30.074 13.317 1.00 49.31 91 SER A C 1
ATOM 708 O O . SER A 1 91 ? -13.983 30.355 14.494 1.00 49.31 91 SER A O 1
#

Foldseek 3Di:
DPPVLVVCVVVVQWDWDQDPVHNVDIDIGGDPVNVVVVCVPPPDDPVVVVVVLVPDDPVVSVVVVVVVVVVVVVVVVVVVVVVVVVVVVVD

pLDDT: mean 86.66, std 11.49, range [49.22, 96.94]

Mean predicted aligned error: 9.08 Å

Secondary structure (DSSP, 8-state):
--HHHHHHHHTTSEEEEE-SS-TT-EEEEE-HHHHHHHHHT-SS-HHHHHHHHHTS-HHHHHHHHHHHHHHHHHHHHHHHHHHHHHHHH--

Sequence (91 aa):
MSLNLGRLEEAGYVTRQRDPEDRRVMNVCLTEAGERVRLAYSTLDPDRVGRMIDGLDPVRRRTALNGLTYLADAADGLVRRGQEHVSALTS

Radius of gyration: 18.77 Å; Cα contacts (8 Å, |Δi|>4): 46; chains: 1; bounding box: 32×41×45 Å